Protein AF-A0A815HLT1-F1 (afdb_monomer)

Radius of gyration: 13.92 Å; Cα contacts (8 Å, |Δi|>4): 317; chains: 1; bounding box: 33×34×38 Å

Sequence (145 aa):
MSRLYFGDNQVADKGVQYLASTVANSSLFVLGISKNGITDEGVHYLSEMLKTNHRLTVLGLEENEISNSGVEKLTNALKYNCTLQRLLLAENKTINNTSVSYITDMIHYNRSLKRLDLRSCNLSNSAKAKLREVVQIRKYFELFV

Nearest PDB structures (foldseek):
  8ej4-assembly1_C  TM=9.274E-01  e=1.334E-08  Homo sapiens
  1dfj-assembly1_I  TM=9.012E-01  e=1.940E-08  Sus scrofa
  8swf-assembly1_F  TM=9.343E-01  e=4.950E-08  Homo sapiens
  7wge-assembly1_A  TM=8.607E-01  e=3.403E-08  Homo sapiens
  8sxn-assembly1_D  TM=8.577E-01  e=1.263E-07  Homo sapiens

Structure (mmCIF, N/CA/C/O backbone):
data_AF-A0A815HLT1-F1
#
_entry.id   AF-A0A815HLT1-F1
#
loop_
_atom_site.group_PDB
_atom_site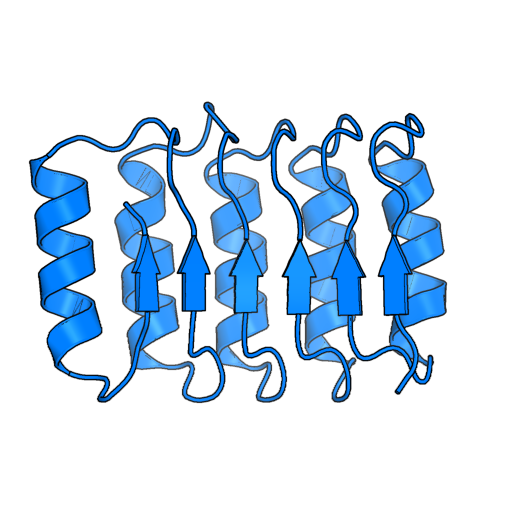.id
_atom_site.type_symbol
_atom_site.label_atom_id
_atom_site.label_alt_id
_atom_site.label_comp_id
_atom_site.label_asym_id
_atom_site.label_entity_id
_atom_site.label_seq_id
_atom_site.pdbx_PDB_ins_code
_atom_site.Cartn_x
_atom_site.Cartn_y
_atom_site.Cartn_z
_atom_site.occupancy
_atom_site.B_iso_or_equiv
_atom_site.auth_seq_id
_atom_site.auth_comp_id
_atom_site.auth_asym_id
_atom_site.auth_atom_id
_atom_site.pdbx_PDB_model_num
ATOM 1 N N . MET A 1 1 ? -22.730 7.210 -3.713 1.00 56.62 1 MET A N 1
ATOM 2 C CA . MET A 1 1 ? -21.397 6.654 -3.391 1.00 56.62 1 MET A CA 1
ATOM 3 C C . MET A 1 1 ? -20.657 6.469 -4.706 1.00 56.62 1 MET A C 1
ATOM 5 O O . MET A 1 1 ? -21.026 5.580 -5.460 1.00 56.62 1 MET A O 1
ATOM 9 N N . SER A 1 2 ? -19.703 7.343 -5.025 1.00 81.94 2 SER A N 1
ATOM 10 C CA . SER A 1 2 ? -18.986 7.298 -6.307 1.00 81.94 2 SER A CA 1
ATOM 11 C C . SER A 1 2 ? -17.776 6.366 -6.210 1.00 81.94 2 SER A C 1
ATOM 13 O O . SER A 1 2 ? -17.062 6.386 -5.201 1.00 81.94 2 SER A O 1
ATOM 15 N N . ARG A 1 3 ? -17.560 5.543 -7.241 1.00 86.56 3 ARG A N 1
ATOM 16 C CA . ARG A 1 3 ? -16.447 4.589 -7.360 1.00 86.56 3 ARG A CA 1
ATOM 17 C C . ARG A 1 3 ? -15.804 4.747 -8.734 1.00 86.56 3 ARG A C 1
ATOM 19 O O . ARG A 1 3 ? -16.528 4.942 -9.704 1.00 86.56 3 ARG A O 1
ATOM 26 N N . LEU A 1 4 ? -14.482 4.656 -8.801 1.00 84.38 4 LEU A N 1
ATOM 27 C CA . LEU A 1 4 ? -13.711 4.795 -10.032 1.00 84.38 4 LEU A CA 1
ATOM 28 C C . LEU A 1 4 ? -12.713 3.644 -10.118 1.00 84.38 4 LEU A C 1
ATOM 30 O O . LEU A 1 4 ? -11.962 3.409 -9.168 1.00 84.38 4 LEU A O 1
ATOM 34 N N . TYR A 1 5 ? -12.731 2.937 -11.245 1.00 81.69 5 TYR A N 1
ATOM 35 C CA . TYR A 1 5 ? -11.860 1.801 -11.521 1.00 81.69 5 TYR A CA 1
ATOM 36 C C . TYR A 1 5 ? -11.170 2.011 -12.868 1.00 81.69 5 TYR A C 1
ATOM 38 O O . TYR A 1 5 ? -11.849 2.147 -13.880 1.00 81.69 5 TYR A O 1
ATOM 46 N N . PHE A 1 6 ? -9.839 2.023 -12.867 1.00 74.88 6 PHE A N 1
ATOM 47 C CA . PHE A 1 6 ? -9.001 2.129 -14.066 1.00 74.88 6 PHE A CA 1
ATOM 48 C C . PHE A 1 6 ? -8.015 0.960 -14.165 1.00 74.88 6 PHE A C 1
ATOM 50 O O . PHE A 1 6 ? -6.881 1.152 -14.585 1.00 74.88 6 PHE A O 1
ATOM 57 N N . GLY A 1 7 ? -8.400 -0.261 -13.788 1.00 66.44 7 GLY A N 1
ATOM 58 C CA . GLY A 1 7 ? -7.499 -1.412 -13.919 1.00 66.44 7 GLY A CA 1
ATOM 59 C C . GLY A 1 7 ? -7.058 -1.655 -15.370 1.00 66.44 7 GLY A C 1
ATOM 60 O O . GLY A 1 7 ? -7.903 -1.575 -16.256 1.00 66.44 7 GLY A O 1
ATOM 61 N N . ASP A 1 8 ? -5.771 -1.941 -15.601 1.00 70.62 8 ASP A N 1
ATOM 62 C CA . ASP A 1 8 ? -5.212 -2.297 -16.923 1.00 70.62 8 ASP A CA 1
ATOM 63 C C . ASP A 1 8 ? -5.296 -1.186 -17.996 1.00 70.62 8 ASP A C 1
ATOM 65 O O . ASP A 1 8 ? -5.626 -1.442 -19.151 1.00 70.62 8 ASP A O 1
ATOM 69 N N . ASN A 1 9 ? -5.020 0.074 -17.623 1.00 73.00 9 ASN A N 1
ATOM 70 C CA . ASN A 1 9 ? -5.104 1.230 -18.536 1.00 73.00 9 ASN A CA 1
ATOM 71 C C . ASN A 1 9 ? -3.775 1.971 -18.748 1.00 73.00 9 ASN A C 1
ATOM 73 O O . ASN A 1 9 ? -3.784 3.088 -19.260 1.00 73.00 9 ASN A O 1
ATOM 77 N N . GLN A 1 10 ? -2.640 1.386 -18.346 1.00 75.25 10 GLN A N 1
ATOM 78 C CA . GLN A 1 10 ? -1.316 2.030 -18.424 1.00 75.25 10 GLN A CA 1
ATOM 79 C C . GLN A 1 10 ? -1.314 3.451 -17.840 1.00 75.25 10 GLN A C 1
ATOM 81 O O . GLN A 1 10 ? -0.688 4.360 -18.382 1.00 75.25 10 GLN A O 1
ATOM 86 N N . VAL A 1 11 ? -2.042 3.657 -16.735 1.00 80.94 11 VAL A N 1
ATOM 87 C CA . VAL A 1 11 ? -2.124 4.971 -16.085 1.00 80.94 11 VAL A CA 1
ATOM 88 C C . VAL A 1 11 ? -0.716 5.498 -15.780 1.00 80.94 11 VAL A C 1
ATOM 90 O O . VAL A 1 11 ? -0.451 6.677 -16.028 1.00 80.94 11 VAL A O 1
ATOM 93 N N . ALA A 1 12 ? 0.184 4.622 -15.308 1.00 89.69 12 ALA A N 1
ATOM 94 C CA . ALA A 1 12 ? 1.548 4.944 -14.892 1.00 89.69 12 ALA A CA 1
ATOM 95 C C . ALA A 1 12 ? 1.603 6.105 -13.876 1.00 89.69 12 ALA A C 1
ATOM 97 O O . ALA A 1 12 ? 0.588 6.678 -13.469 1.00 89.69 12 ALA A O 1
ATOM 98 N N . ASP A 1 13 ? 2.799 6.487 -13.438 1.00 94.31 13 ASP A N 1
ATOM 99 C CA . ASP A 1 13 ? 2.951 7.499 -12.383 1.00 94.31 13 ASP A CA 1
ATOM 100 C C . ASP A 1 13 ? 2.385 8.868 -12.780 1.00 94.31 13 ASP A C 1
ATOM 102 O O . ASP A 1 13 ? 1.740 9.550 -11.979 1.00 94.31 13 ASP A O 1
ATOM 106 N N . LYS A 1 14 ? 2.534 9.237 -14.056 1.00 92.31 14 LYS A N 1
ATOM 107 C CA . LYS A 1 14 ? 2.017 10.500 -14.590 1.00 92.31 14 LYS A CA 1
ATOM 108 C C . LYS A 1 14 ? 0.488 10.543 -14.608 1.00 92.31 14 LYS A C 1
ATOM 110 O O . LYS A 1 14 ? -0.100 11.563 -14.256 1.00 92.31 14 LYS A O 1
ATOM 115 N N . GLY A 1 15 ? -0.183 9.452 -14.980 1.00 92.12 15 GLY A N 1
ATOM 116 C CA . GLY A 1 15 ? -1.641 9.382 -14.891 1.00 92.12 15 GLY A CA 1
ATOM 117 C C . GLY A 1 15 ? -2.115 9.434 -13.439 1.00 92.12 15 GLY A C 1
ATOM 118 O O . GLY A 1 15 ? -3.090 10.121 -13.133 1.00 92.12 15 GLY A O 1
ATOM 119 N N . VAL A 1 16 ? -1.380 8.795 -12.523 1.00 94.94 16 VAL A N 1
ATOM 120 C CA . VAL A 1 16 ? -1.664 8.861 -11.085 1.00 94.94 16 VAL A CA 1
ATOM 121 C C . VAL A 1 16 ? -1.534 10.283 -10.550 1.00 94.94 16 VAL A C 1
ATOM 123 O O . VAL A 1 16 ? -2.368 10.686 -9.745 1.00 94.94 16 VAL A O 1
ATOM 126 N N . GLN A 1 17 ? -0.575 11.078 -11.027 1.00 95.31 17 GLN A N 1
ATOM 127 C CA . GLN A 1 17 ? -0.458 12.492 -10.662 1.00 95.31 17 GLN A CA 1
ATOM 128 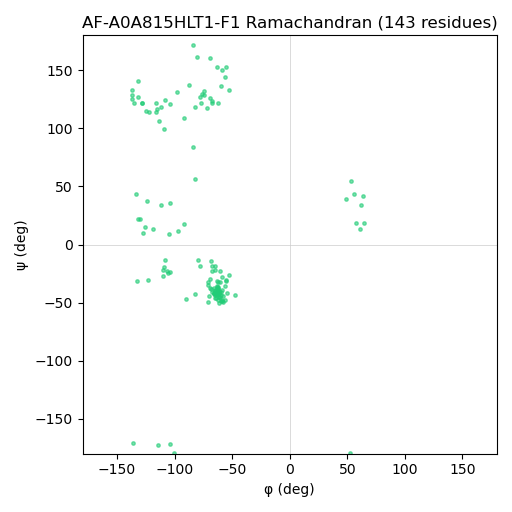C C . GLN A 1 17 ? -1.745 13.277 -10.973 1.00 95.31 17 GLN A C 1
ATOM 130 O O . GLN A 1 17 ? -2.265 13.992 -10.111 1.00 95.31 17 GLN A O 1
ATOM 135 N N . TYR A 1 18 ? -2.298 13.118 -12.183 1.00 92.88 18 TYR A N 1
ATOM 136 C CA . TYR A 1 18 ? -3.551 13.774 -12.580 1.00 92.88 18 TYR A CA 1
ATOM 137 C C . TYR A 1 18 ? -4.768 13.223 -11.825 1.00 92.88 18 TYR A C 1
ATOM 139 O O . TYR A 1 18 ? -5.670 13.975 -11.444 1.00 92.88 18 TYR A O 1
ATOM 147 N N . LEU A 1 19 ? -4.804 11.912 -11.578 1.00 92.50 19 LEU A N 1
ATOM 148 C CA . LEU A 1 19 ? -5.864 11.301 -10.781 1.00 92.50 19 LEU A CA 1
ATOM 149 C C . LEU A 1 19 ? -5.818 11.795 -9.336 1.00 92.50 19 LEU A C 1
ATOM 151 O O . LEU A 1 19 ? -6.859 12.140 -8.789 1.00 92.50 19 LEU A O 1
ATOM 155 N N . ALA A 1 20 ? -4.639 11.881 -8.723 1.00 94.06 20 ALA A N 1
ATOM 156 C CA . ALA A 1 20 ? -4.461 12.341 -7.353 1.00 94.06 20 ALA A CA 1
ATOM 157 C C . ALA A 1 20 ? -4.958 13.784 -7.180 1.00 94.06 20 ALA A C 1
ATOM 159 O O . ALA A 1 20 ? -5.721 14.056 -6.251 1.00 94.06 20 ALA A O 1
ATOM 160 N N . SER A 1 21 ? -4.615 14.690 -8.101 1.00 91.75 21 SER A N 1
ATOM 161 C CA . SER A 1 21 ? -5.090 16.081 -8.049 1.00 91.75 21 SER A CA 1
ATOM 162 C C . SER A 1 21 ? -6.609 16.188 -8.218 1.00 91.75 21 SER A C 1
ATOM 164 O O . SER A 1 21 ? -7.264 16.951 -7.506 1.00 91.75 21 SER A O 1
ATOM 166 N N . THR A 1 22 ? -7.189 15.368 -9.097 1.00 90.88 22 THR A N 1
ATOM 167 C CA . THR A 1 22 ? -8.640 15.322 -9.324 1.00 90.88 22 THR A CA 1
ATOM 168 C C . THR A 1 22 ? -9.377 14.720 -8.126 1.00 90.88 22 THR A C 1
ATOM 170 O O . THR A 1 22 ? -10.398 15.242 -7.677 1.00 90.88 22 THR A O 1
ATOM 173 N N . VAL A 1 23 ? -8.858 13.620 -7.574 1.00 91.56 23 VAL A N 1
ATOM 174 C CA . VAL A 1 23 ? -9.486 12.875 -6.478 1.00 91.56 23 VAL A CA 1
ATOM 175 C C . VAL A 1 23 ? -9.415 13.645 -5.165 1.00 91.56 23 VAL A C 1
ATOM 177 O O . VAL A 1 23 ? -10.377 13.558 -4.398 1.00 91.56 23 VAL A O 1
ATOM 180 N N . ALA A 1 24 ? -8.363 14.441 -4.937 1.00 91.12 24 ALA A N 1
ATOM 181 C CA . ALA A 1 24 ? -8.170 15.231 -3.719 1.00 91.12 24 ALA A CA 1
ATOM 182 C C . ALA A 1 24 ? -9.425 16.023 -3.314 1.00 91.12 24 ALA A C 1
ATOM 184 O O . ALA A 1 24 ? -9.829 15.960 -2.155 1.00 91.12 24 ALA A O 1
ATOM 185 N N . ASN A 1 25 ? -10.099 16.654 -4.283 1.00 88.44 25 ASN A N 1
ATOM 186 C CA . ASN A 1 25 ? -11.300 17.474 -4.068 1.00 88.44 25 ASN A CA 1
ATOM 187 C C . ASN A 1 25 ? -12.608 16.791 -4.511 1.00 88.44 25 ASN A C 1
ATOM 189 O O . ASN A 1 25 ? -13.665 17.419 -4.575 1.00 88.44 25 ASN A O 1
ATOM 193 N N . SER A 1 26 ? -12.552 15.508 -4.861 1.00 88.88 26 SER A N 1
ATOM 194 C CA . SER A 1 26 ? -13.696 14.784 -5.417 1.00 88.88 26 SER A CA 1
ATOM 195 C C . SER A 1 26 ? -14.646 14.241 -4.347 1.00 88.88 26 SER A C 1
ATOM 197 O O . SER A 1 26 ? -14.352 14.214 -3.152 1.00 88.88 26 SER A O 1
ATOM 199 N N . SER A 1 27 ? -15.790 13.718 -4.797 1.00 91.31 27 SER A N 1
ATOM 200 C CA . SER A 1 27 ? -16.717 12.944 -3.968 1.00 91.31 27 SER A CA 1
ATOM 201 C C . SER A 1 27 ? -16.485 11.435 -3.973 1.00 91.31 27 SER A C 1
ATOM 203 O O . SER A 1 27 ? -17.372 10.658 -3.602 1.00 91.31 27 SER A O 1
ATOM 205 N N . LEU A 1 28 ? -15.292 11.022 -4.400 1.00 93.38 28 LEU A N 1
ATOM 206 C CA . LEU A 1 28 ? -14.950 9.629 -4.602 1.00 93.38 28 LEU A CA 1
ATOM 207 C C . LEU A 1 28 ? -14.725 8.900 -3.273 1.00 93.38 28 LEU A C 1
ATOM 209 O O . LEU A 1 28 ? -13.994 9.366 -2.405 1.00 93.38 28 LEU A O 1
ATOM 213 N N . PHE A 1 29 ? -15.344 7.727 -3.138 1.00 95.94 29 PHE A N 1
ATOM 214 C CA . PHE A 1 29 ? -15.188 6.863 -1.964 1.00 95.94 29 PHE A CA 1
ATOM 215 C C . PHE A 1 29 ? -14.275 5.666 -2.233 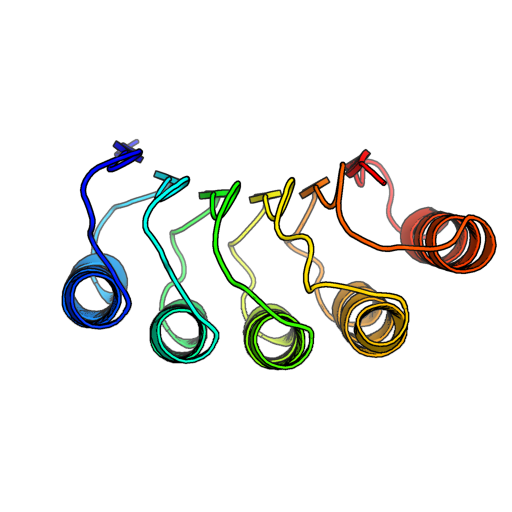1.00 95.94 29 PHE A C 1
ATOM 217 O O . PHE A 1 29 ? -13.719 5.103 -1.289 1.00 95.94 29 PHE A O 1
ATOM 224 N N . VAL A 1 30 ? -14.137 5.263 -3.497 1.00 97.25 30 VAL A N 1
ATOM 225 C CA . VAL A 1 30 ? -13.358 4.094 -3.916 1.00 97.25 30 VAL A CA 1
ATOM 226 C C . VAL A 1 30 ? -12.554 4.440 -5.160 1.00 97.25 30 VAL A C 1
ATOM 228 O O . VAL A 1 30 ? -13.142 4.844 -6.164 1.00 97.25 30 VAL A O 1
ATOM 231 N N . LEU A 1 31 ? -11.241 4.233 -5.088 1.00 96.25 31 LEU A N 1
ATOM 232 C CA . LEU A 1 31 ? -10.310 4.350 -6.203 1.00 96.25 31 LEU A CA 1
ATOM 233 C C . LEU A 1 31 ? -9.591 3.011 -6.376 1.00 96.25 31 LEU A C 1
ATOM 235 O O . LEU A 1 31 ? -8.851 2.594 -5.487 1.00 96.25 31 LEU A O 1
ATOM 239 N N . GLY A 1 32 ? -9.828 2.333 -7.496 1.00 96.50 32 GLY A N 1
ATOM 240 C CA . GLY A 1 32 ? -9.119 1.112 -7.873 1.00 96.50 32 GLY A CA 1
ATOM 241 C C . GLY A 1 32 ? -8.293 1.337 -9.131 1.00 96.50 32 GLY A C 1
ATOM 242 O O . GLY A 1 32 ? -8.847 1.616 -10.191 1.00 96.50 32 GLY A O 1
ATOM 243 N N . ILE A 1 33 ? -6.977 1.216 -9.017 1.00 95.31 33 ILE A N 1
ATOM 244 C CA . ILE A 1 33 ? -6.023 1.438 -10.110 1.00 95.31 33 ILE A CA 1
ATOM 245 C C . ILE A 1 33 ? -4.993 0.304 -10.154 1.00 95.31 33 ILE A C 1
ATOM 247 O O . ILE A 1 33 ? -3.796 0.522 -10.331 1.00 95.31 33 ILE A O 1
ATOM 251 N N . SER A 1 34 ? -5.474 -0.929 -10.002 1.00 94.81 34 SER A N 1
ATOM 252 C CA . SER A 1 34 ? -4.657 -2.136 -10.103 1.00 94.81 34 SER A CA 1
ATOM 253 C C . SER A 1 34 ? -4.058 -2.319 -11.502 1.00 94.81 34 SER A C 1
ATOM 255 O O . SER A 1 34 ? -4.635 -1.853 -12.483 1.00 94.81 34 SER A O 1
ATOM 257 N N . LYS A 1 35 ? -2.915 -3.003 -11.615 1.00 93.88 35 LYS A N 1
ATOM 258 C CA . LYS A 1 35 ? -2.299 -3.351 -12.908 1.00 93.88 35 LYS A CA 1
ATOM 259 C C . LYS A 1 35 ? -2.101 -2.145 -13.837 1.00 93.88 35 LYS A C 1
ATOM 261 O O . LYS A 1 35 ? -2.594 -2.116 -14.959 1.00 93.88 35 LYS A O 1
ATOM 266 N N . ASN A 1 36 ? -1.413 -1.112 -13.355 1.00 93.50 36 ASN A N 1
ATOM 267 C CA . ASN A 1 36 ? -1.211 0.139 -14.095 1.00 93.50 36 ASN A CA 1
ATOM 268 C C . ASN A 1 36 ? 0.249 0.589 -14.205 1.00 93.50 36 ASN A C 1
ATOM 270 O O . ASN A 1 36 ? 0.490 1.714 -14.645 1.00 93.50 36 ASN A O 1
ATOM 274 N N . GLY A 1 37 ? 1.208 -0.258 -13.816 1.00 94.44 37 GLY A N 1
ATOM 275 C CA . GLY A 1 37 ? 2.631 0.098 -13.825 1.00 94.44 37 GLY A CA 1
ATOM 276 C C . GLY A 1 37 ? 2.943 1.270 -12.891 1.00 94.44 37 GLY A C 1
ATOM 277 O O . GLY A 1 37 ? 3.750 2.129 -13.223 1.00 94.44 37 GLY A O 1
ATOM 278 N N . ILE A 1 38 ? 2.230 1.364 -11.764 1.00 97.06 38 ILE A N 1
ATOM 279 C CA . ILE A 1 38 ? 2.440 2.421 -10.770 1.00 97.06 38 ILE A CA 1
ATOM 280 C C . ILE A 1 38 ? 3.678 2.070 -9.946 1.00 97.06 38 ILE A C 1
ATOM 282 O O . ILE A 1 38 ? 3.746 0.983 -9.370 1.00 97.06 38 ILE A O 1
ATOM 286 N N . THR A 1 39 ? 4.621 2.999 -9.852 1.00 98.12 39 THR A N 1
ATOM 287 C CA . THR A 1 39 ? 5.839 2.863 -9.052 1.00 98.12 39 THR A CA 1
ATOM 288 C C . THR A 1 39 ? 5.733 3.680 -7.760 1.00 98.12 39 THR A C 1
ATOM 290 O O . THR A 1 39 ? 4.689 4.244 -7.408 1.00 98.12 39 THR A O 1
ATOM 293 N N . ASP A 1 40 ? 6.839 3.779 -7.023 1.00 98.56 40 ASP A N 1
ATOM 294 C CA . ASP A 1 40 ? 6.926 4.616 -5.829 1.00 98.56 40 ASP A CA 1
ATOM 295 C C . ASP A 1 40 ? 6.675 6.111 -6.109 1.00 98.56 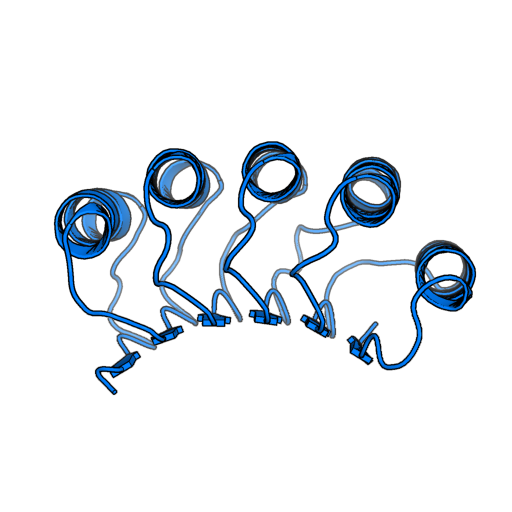40 ASP A C 1
ATOM 297 O O . ASP A 1 40 ? 6.290 6.835 -5.184 1.00 98.56 40 ASP A O 1
ATOM 301 N N . GLU A 1 41 ? 6.875 6.581 -7.349 1.00 98.12 41 GLU A N 1
ATOM 302 C CA . GLU A 1 41 ? 6.581 7.965 -7.743 1.00 98.12 41 GLU A CA 1
ATOM 303 C C . GLU A 1 41 ? 5.068 8.216 -7.801 1.00 98.12 41 GLU A C 1
ATOM 305 O O . GLU A 1 41 ? 4.567 9.147 -7.169 1.00 98.12 41 GLU A O 1
ATOM 310 N N . GLY A 1 42 ? 4.296 7.355 -8.464 1.00 98.00 42 GLY A N 1
ATOM 311 C CA . GLY A 1 42 ? 2.838 7.459 -8.474 1.00 98.00 42 GLY A CA 1
ATOM 312 C C . GLY A 1 42 ? 2.263 7.359 -7.062 1.00 98.00 42 GLY A C 1
ATOM 313 O O . GLY A 1 42 ? 1.391 8.136 -6.660 1.00 98.00 42 GLY A O 1
ATOM 314 N N . VAL A 1 43 ? 2.821 6.458 -6.252 1.00 98.50 43 VAL A N 1
ATOM 315 C CA . VAL A 1 43 ? 2.456 6.319 -4.840 1.00 98.50 43 VAL A CA 1
ATOM 316 C C . VAL A 1 43 ? 2.766 7.578 -4.024 1.00 98.50 43 VAL A C 1
ATOM 318 O O . VAL A 1 43 ? 2.012 7.895 -3.098 1.00 98.50 43 VAL A O 1
ATOM 321 N N . HIS A 1 44 ? 3.815 8.334 -4.357 1.00 98.56 44 HIS A N 1
ATOM 322 C CA . HIS A 1 44 ? 4.079 9.625 -3.722 1.00 98.56 44 HIS A CA 1
ATOM 323 C C . HIS A 1 44 ? 2.906 10.595 -3.924 1.00 98.56 44 HIS A C 1
ATOM 325 O O . HIS A 1 44 ? 2.391 11.124 -2.937 1.00 98.56 44 HIS A O 1
ATOM 331 N N . TYR A 1 45 ? 2.405 10.748 -5.154 1.00 98.38 45 TYR A N 1
ATOM 332 C CA . TYR A 1 45 ? 1.251 11.615 -5.428 1.00 98.38 45 TYR A CA 1
ATOM 333 C C . TYR A 1 45 ? -0.017 11.159 -4.691 1.00 98.38 45 TYR A C 1
ATOM 335 O O . TYR A 1 45 ? -0.747 11.985 -4.138 1.00 98.38 45 TYR A O 1
ATOM 343 N N . LEU A 1 46 ? -0.268 9.846 -4.617 1.00 98.25 46 LEU A N 1
ATOM 344 C CA . LEU A 1 46 ? -1.387 9.300 -3.836 1.00 98.25 46 LEU A CA 1
ATOM 345 C C . LEU A 1 46 ? -1.235 9.584 -2.341 1.00 98.25 46 LEU A C 1
ATOM 347 O O . LEU A 1 46 ? -2.218 9.891 -1.671 1.00 98.25 46 LEU A O 1
ATOM 351 N N . SER A 1 47 ? -0.012 9.499 -1.821 1.00 98.25 47 SER A N 1
ATOM 352 C CA . SER A 1 47 ? 0.281 9.756 -0.411 1.00 98.25 47 SER A CA 1
ATOM 353 C C . SER A 1 47 ? 0.037 11.221 -0.051 1.00 98.25 47 SER A C 1
ATOM 355 O O . SER A 1 47 ? -0.578 11.492 0.978 1.00 98.25 47 SER A O 1
ATOM 357 N N . GLU A 1 48 ? 0.438 12.166 -0.908 1.00 98.06 48 GLU A N 1
ATOM 358 C CA . GLU A 1 48 ? 0.120 13.588 -0.713 1.00 98.06 48 GLU A CA 1
ATOM 359 C C . GLU A 1 48 ? -1.389 13.851 -0.793 1.00 98.06 48 GLU A C 1
ATOM 361 O O . GLU A 1 48 ? -1.938 14.552 0.057 1.00 98.06 48 GLU A O 1
ATOM 366 N N . MET A 1 49 ? -2.092 13.224 -1.741 1.00 97.31 49 MET A N 1
ATOM 367 C CA . MET A 1 49 ? -3.552 13.324 -1.842 1.00 97.31 49 MET A CA 1
ATOM 368 C C . MET A 1 49 ? -4.258 12.784 -0.591 1.00 97.31 49 MET A C 1
ATOM 370 O O . MET A 1 49 ? -5.193 13.409 -0.094 1.00 97.31 49 MET A O 1
ATOM 374 N N . LEU A 1 50 ? -3.797 11.666 -0.023 1.00 97.94 50 LEU A N 1
ATOM 375 C CA . LEU A 1 50 ? -4.375 11.093 1.197 1.00 97.94 50 LEU A CA 1
ATOM 376 C C . LEU A 1 50 ? -4.198 11.989 2.431 1.00 97.94 50 LEU A C 1
ATOM 378 O O . LEU A 1 50 ? -4.964 11.847 3.382 1.00 97.94 50 LEU A O 1
ATOM 382 N N . LYS A 1 51 ? -3.234 12.915 2.460 1.00 95.62 51 LYS A N 1
ATOM 383 C CA . LYS A 1 51 ? -3.096 13.849 3.593 1.00 95.62 51 LYS A CA 1
ATOM 384 C C . LYS A 1 51 ? -4.242 14.861 3.656 1.00 95.62 51 LYS A C 1
ATOM 386 O O . LYS A 1 51 ? -4.592 15.297 4.748 1.00 95.62 51 LYS A O 1
ATOM 391 N N . THR A 1 52 ? -4.823 15.220 2.511 1.00 94.06 52 THR A N 1
ATOM 392 C CA . THR A 1 52 ? -5.874 16.246 2.401 1.00 94.06 52 THR A CA 1
ATOM 393 C C . THR A 1 52 ? -7.247 15.668 2.063 1.00 94.06 52 THR A C 1
ATOM 395 O O . THR A 1 52 ? -8.271 16.288 2.347 1.00 94.06 52 THR A O 1
ATOM 398 N N . ASN A 1 53 ? -7.307 14.466 1.485 1.00 95.38 53 ASN 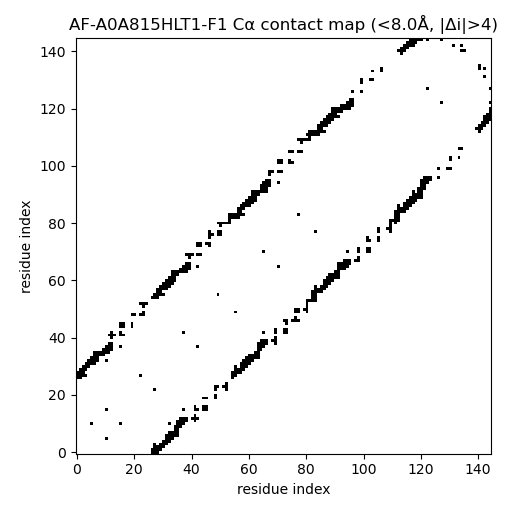A N 1
ATOM 399 C CA . ASN A 1 53 ? -8.565 13.816 1.157 1.00 95.38 53 ASN A CA 1
ATOM 400 C C . ASN A 1 53 ? -9.169 13.094 2.370 1.00 95.38 53 ASN A C 1
ATOM 402 O O . ASN A 1 53 ? -8.621 12.117 2.882 1.00 95.38 53 ASN A O 1
ATOM 406 N N . HIS A 1 54 ? -10.363 13.529 2.768 1.00 94.19 54 HIS A N 1
ATOM 407 C CA . HIS A 1 54 ? -11.123 12.961 3.886 1.00 94.19 54 HIS A CA 1
ATOM 408 C C . HIS A 1 54 ? -12.403 12.247 3.424 1.00 94.19 54 HIS A C 1
ATOM 410 O O . HIS A 1 54 ? -13.443 12.316 4.080 1.00 94.19 54 HIS A O 1
ATOM 416 N N . ARG A 1 55 ? -12.374 11.608 2.249 1.00 96.06 55 ARG A N 1
ATOM 417 C CA . ARG A 1 55 ? -13.553 10.933 1.674 1.00 96.06 55 ARG A CA 1
ATOM 418 C C . ARG A 1 55 ? -13.270 9.535 1.162 1.00 96.06 55 ARG A C 1
ATOM 420 O O . ARG A 1 55 ? -14.160 8.684 1.206 1.00 96.06 55 ARG A O 1
ATOM 427 N N . LEU A 1 56 ? -12.057 9.294 0.677 1.00 97.69 56 LEU A N 1
ATOM 428 C CA . LEU A 1 56 ? -11.670 8.010 0.135 1.00 97.69 56 LEU A CA 1
ATOM 429 C C . LEU A 1 56 ? -11.638 6.964 1.253 1.00 97.69 56 LEU A C 1
ATOM 431 O O . LEU A 1 56 ? -10.940 7.106 2.251 1.00 97.69 56 LEU A O 1
ATOM 435 N N . THR A 1 57 ? -12.398 5.890 1.063 1.00 98.25 57 THR A N 1
ATOM 436 C CA . THR A 1 57 ? -12.508 4.771 2.014 1.00 98.25 57 THR A CA 1
ATOM 437 C C . THR A 1 57 ? -11.787 3.521 1.525 1.00 98.25 57 THR A C 1
ATOM 439 O O . THR A 1 57 ? -11.405 2.679 2.336 1.00 98.25 57 THR A O 1
ATOM 442 N N . VAL A 1 58 ? -11.564 3.396 0.214 1.00 98.50 58 VAL A N 1
ATOM 443 C CA . VAL A 1 58 ? -10.905 2.241 -0.401 1.00 98.50 58 VAL A CA 1
ATOM 444 C C . VAL A 1 58 ? -9.911 2.709 -1.455 1.00 98.50 58 VAL A C 1
ATOM 446 O O . VAL A 1 58 ? -10.288 3.457 -2.360 1.00 98.50 58 VAL A O 1
ATOM 449 N N . LEU A 1 59 ? -8.677 2.220 -1.350 1.00 98.44 59 LEU A N 1
ATOM 450 C CA . LEU A 1 59 ? -7.616 2.406 -2.333 1.00 98.44 59 LEU A CA 1
ATOM 451 C C . LEU A 1 59 ? -7.078 1.034 -2.758 1.00 98.44 59 LEU A C 1
ATOM 453 O O . LEU A 1 59 ? -6.535 0.298 -1.930 1.00 98.44 59 LEU A O 1
ATOM 457 N N . GLY A 1 60 ? -7.273 0.701 -4.033 1.00 98.38 60 GLY A N 1
ATOM 458 C CA . GLY A 1 60 ? -6.766 -0.514 -4.668 1.00 98.38 60 GLY A CA 1
ATOM 459 C C . GLY A 1 60 ? -5.568 -0.219 -5.563 1.00 98.38 60 GLY A C 1
ATOM 460 O O . GLY A 1 60 ? -5.674 0.593 -6.484 1.00 98.38 60 GLY A O 1
ATOM 461 N N . LEU A 1 61 ? -4.444 -0.860 -5.259 1.00 98.12 61 LEU A N 1
ATOM 462 C CA . LEU A 1 61 ? -3.141 -0.719 -5.909 1.00 98.12 61 LEU A CA 1
ATOM 463 C C . LEU A 1 61 ? -2.532 -2.087 -6.247 1.00 98.12 61 LEU A C 1
ATOM 465 O O . LEU A 1 61 ? -1.316 -2.207 -6.394 1.00 98.12 61 LEU A O 1
ATOM 469 N N . GLU A 1 62 ? -3.358 -3.125 -6.349 1.00 98.25 62 GLU A N 1
ATOM 470 C CA . GLU A 1 62 ? -2.911 -4.485 -6.634 1.00 98.25 62 GLU A CA 1
ATOM 471 C C . GLU A 1 62 ? -2.160 -4.579 -7.974 1.00 98.25 62 GLU A C 1
ATOM 473 O O . GLU A 1 62 ? -2.444 -3.822 -8.900 1.00 98.25 62 GLU A O 1
ATOM 478 N N . GLU A 1 63 ? -1.220 -5.517 -8.093 1.00 97.25 63 GLU A N 1
ATOM 479 C CA . GLU A 1 63 ? -0.485 -5.791 -9.343 1.00 97.25 63 GLU A CA 1
ATOM 480 C C . GLU A 1 63 ? 0.236 -4.555 -9.929 1.00 97.25 63 GLU A C 1
ATOM 482 O O . GLU A 1 63 ? 0.179 -4.295 -11.127 1.00 97.25 63 GLU A O 1
ATOM 487 N N . ASN A 1 64 ? 0.910 -3.761 -9.096 1.00 97.88 64 ASN A N 1
ATOM 488 C CA . ASN A 1 64 ? 1.748 -2.640 -9.534 1.00 97.88 64 ASN A CA 1
ATOM 489 C C . ASN A 1 64 ? 3.235 -2.890 -9.196 1.00 97.88 64 ASN A C 1
ATOM 491 O O . ASN A 1 64 ? 3.624 -3.982 -8.774 1.00 97.88 64 ASN A O 1
ATOM 495 N N . GLU A 1 65 ? 4.085 -1.885 -9.404 1.00 97.25 65 GLU A N 1
ATOM 496 C CA . GLU A 1 65 ? 5.538 -1.951 -9.204 1.00 97.25 65 GLU A CA 1
ATOM 497 C C . GLU A 1 65 ? 5.964 -1.229 -7.915 1.00 97.25 65 GLU A C 1
ATOM 499 O O . GLU A 1 65 ? 7.017 -0.596 -7.835 1.00 97.25 65 GLU A O 1
ATOM 504 N N . ILE A 1 66 ? 5.128 -1.316 -6.877 1.00 98.56 66 ILE A N 1
ATOM 505 C CA . ILE A 1 66 ? 5.343 -0.613 -5.610 1.00 98.56 66 ILE A CA 1
ATOM 506 C C . ILE A 1 66 ? 6.422 -1.331 -4.795 1.00 98.56 66 ILE A C 1
ATOM 508 O O . ILE A 1 66 ? 6.353 -2.542 -4.564 1.00 98.56 66 ILE A O 1
ATOM 512 N N . SER A 1 67 ? 7.409 -0.574 -4.318 1.00 98.56 67 SER A N 1
ATOM 513 C CA . SER A 1 67 ? 8.477 -1.068 -3.452 1.00 98.56 67 SER A CA 1
ATOM 514 C C . SER A 1 67 ? 8.216 -0.729 -1.979 1.00 98.56 67 SER A C 1
ATOM 516 O O . SER A 1 67 ? 7.228 -0.090 -1.605 1.00 98.56 67 SER A O 1
ATOM 518 N N . ASN A 1 68 ? 9.146 -1.120 -1.105 1.00 98.69 68 ASN A N 1
ATOM 519 C CA . ASN A 1 68 ? 9.126 -0.703 0.297 1.00 98.69 68 ASN A CA 1
ATOM 520 C C . ASN A 1 68 ? 9.092 0.829 0.466 1.00 98.69 68 ASN A C 1
ATOM 522 O O . ASN A 1 68 ? 8.486 1.306 1.423 1.00 98.69 68 ASN A O 1
ATOM 526 N N . SER A 1 69 ? 9.699 1.598 -0.450 1.00 98.62 69 SER A N 1
ATOM 527 C CA . SER A 1 69 ? 9.702 3.066 -0.371 1.00 98.62 69 SER A CA 1
ATOM 528 C C . SER A 1 69 ? 8.327 3.666 -0.673 1.00 98.62 69 SER A C 1
ATOM 530 O O . SER A 1 69 ? 7.939 4.660 -0.059 1.00 98.62 69 SER A O 1
ATOM 532 N N . GLY A 1 70 ? 7.551 3.074 -1.584 1.00 98.69 70 GLY A N 1
ATOM 533 C CA . GLY A 1 70 ? 6.153 3.446 -1.794 1.00 98.69 70 GLY A CA 1
ATOM 534 C C . GLY A 1 70 ? 5.290 3.114 -0.575 1.00 98.69 70 GLY A C 1
ATOM 535 O O . GLY A 1 70 ? 4.494 3.944 -0.132 1.00 98.69 70 GLY A O 1
ATOM 536 N N . VAL A 1 71 ? 5.501 1.946 0.044 1.00 98.75 71 VAL A N 1
ATOM 537 C CA . VAL A 1 71 ? 4.802 1.569 1.287 1.00 98.75 71 VAL A CA 1
ATOM 538 C C . VAL A 1 71 ? 5.113 2.539 2.427 1.00 98.75 71 VAL A C 1
ATOM 540 O O . VAL A 1 71 ? 4.196 2.941 3.142 1.00 98.75 71 VAL A O 1
ATOM 543 N N . GLU A 1 72 ? 6.366 2.960 2.593 1.00 98.81 72 GLU A N 1
ATOM 544 C CA . GLU A 1 72 ? 6.751 3.972 3.584 1.00 98.81 72 GLU A CA 1
ATOM 545 C C . GLU A 1 72 ? 5.992 5.295 3.375 1.00 98.81 72 GLU A C 1
ATOM 547 O O . GLU A 1 72 ? 5.442 5.859 4.324 1.00 98.81 72 GLU A O 1
ATOM 552 N N . LYS A 1 73 ? 5.875 5.770 2.127 1.00 98.75 73 LYS A N 1
ATOM 553 C CA . LYS A 1 73 ? 5.115 6.991 1.805 1.00 98.75 73 LYS A CA 1
ATOM 554 C C . LYS A 1 73 ? 3.630 6.852 2.157 1.00 98.75 73 LYS A C 1
ATOM 556 O O . LYS A 1 73 ? 3.087 7.719 2.848 1.00 98.75 73 LYS A O 1
ATOM 561 N N . LEU A 1 74 ? 2.998 5.741 1.764 1.00 98.56 74 LEU A N 1
ATOM 562 C CA . LEU A 1 74 ? 1.587 5.476 2.074 1.00 98.56 74 LEU A CA 1
ATOM 563 C C . LEU A 1 74 ? 1.351 5.398 3.576 1.00 98.56 74 LEU A C 1
ATOM 565 O O . LEU A 1 74 ? 0.456 6.051 4.104 1.00 98.56 74 LEU A O 1
ATOM 569 N N . THR A 1 75 ? 2.154 4.601 4.275 1.00 98.25 75 THR A N 1
ATOM 570 C CA . THR A 1 75 ? 2.011 4.390 5.719 1.00 98.25 75 THR A CA 1
ATOM 571 C C . THR A 1 75 ? 2.210 5.690 6.496 1.00 98.25 75 THR A C 1
ATOM 573 O O . THR A 1 75 ? 1.434 5.958 7.413 1.00 98.25 75 THR A O 1
ATOM 576 N N . ASN A 1 76 ? 3.147 6.551 6.084 1.00 98.50 76 ASN A N 1
ATOM 577 C CA . ASN A 1 76 ? 3.323 7.880 6.669 1.00 98.50 76 ASN A CA 1
ATOM 578 C C . ASN A 1 76 ? 2.109 8.798 6.458 1.00 98.50 76 ASN A C 1
ATOM 580 O O . ASN A 1 76 ? 1.685 9.457 7.405 1.00 98.50 76 ASN A O 1
ATOM 584 N N . ALA A 1 77 ? 1.501 8.815 5.268 1.00 98.31 77 ALA A N 1
ATOM 585 C CA . ALA A 1 77 ? 0.261 9.564 5.043 1.00 98.31 77 ALA A CA 1
ATOM 586 C C . ALA A 1 77 ? -0.909 9.002 5.876 1.00 98.31 77 ALA A C 1
ATOM 588 O O . ALA A 1 77 ? -1.689 9.750 6.472 1.00 98.31 77 ALA A O 1
ATOM 589 N N . LEU A 1 78 ? -1.005 7.674 5.979 1.00 98.25 78 LEU A N 1
ATOM 590 C CA . LEU A 1 78 ? -2.076 6.994 6.706 1.00 98.25 78 LEU A CA 1
ATOM 591 C C . LEU A 1 78 ? -2.028 7.203 8.216 1.00 98.25 78 LEU A C 1
ATOM 593 O O . LEU A 1 78 ? -3.077 7.125 8.848 1.00 98.25 78 LEU A O 1
ATOM 597 N N . LYS A 1 79 ? -0.880 7.536 8.813 1.00 97.56 79 LYS A N 1
ATOM 598 C CA . LYS A 1 79 ? -0.832 7.941 10.231 1.00 97.56 79 LYS A CA 1
ATOM 599 C C . LYS A 1 79 ? -1.777 9.110 10.536 1.00 97.56 79 LYS A C 1
ATOM 601 O O . LYS A 1 79 ? -2.320 9.166 11.635 1.00 97.56 79 LYS A O 1
ATOM 606 N N . TYR A 1 80 ? -2.007 9.992 9.561 1.00 95.94 80 TYR A N 1
ATOM 607 C CA . TYR A 1 80 ? -2.854 11.180 9.700 1.00 95.94 80 TYR A CA 1
ATOM 608 C C . TYR A 1 80 ? -4.208 11.048 8.989 1.00 95.94 80 TYR A C 1
ATOM 610 O O . TYR A 1 80 ? -5.177 11.690 9.391 1.00 95.94 80 TYR A O 1
ATOM 618 N N . ASN A 1 81 ? -4.319 10.204 7.957 1.00 97.94 81 ASN A N 1
ATOM 619 C CA . ASN A 1 81 ? -5.596 9.993 7.277 1.00 97.94 81 ASN A CA 1
ATOM 620 C C . ASN A 1 81 ? -6.579 9.186 8.147 1.00 97.94 81 ASN A C 1
ATOM 622 O O . ASN A 1 81 ? -6.383 8.003 8.428 1.00 97.94 81 ASN A O 1
ATOM 626 N N . CYS A 1 82 ? -7.705 9.800 8.506 1.00 96.75 82 CYS A N 1
ATOM 627 C CA . CYS A 1 82 ? -8.738 9.202 9.353 1.00 96.75 82 CYS A CA 1
ATOM 628 C C . CYS A 1 82 ? -9.923 8.590 8.580 1.00 96.75 82 CYS A C 1
ATOM 630 O O . CYS A 1 82 ? -10.924 8.222 9.193 1.00 96.75 82 CYS A O 1
ATOM 632 N N . THR A 1 83 ? -9.821 8.438 7.255 1.00 97.75 83 THR A N 1
ATOM 633 C CA . THR A 1 83 ? -10.966 8.069 6.396 1.00 97.75 83 THR A CA 1
ATOM 634 C C . THR A 1 83 ? -10.769 6.805 5.571 1.00 97.75 83 THR A C 1
ATOM 636 O O . THR A 1 83 ? -11.738 6.075 5.360 1.00 97.75 83 THR A O 1
ATOM 639 N N . LEU A 1 84 ? -9.533 6.484 5.177 1.00 98.38 84 LEU A N 1
ATOM 640 C CA . LEU A 1 84 ? -9.242 5.269 4.431 1.00 98.38 84 LEU A CA 1
ATOM 641 C C . LEU A 1 84 ? -9.445 4.046 5.328 1.00 98.38 84 LEU A C 1
ATOM 643 O O . LEU A 1 84 ? -8.875 3.943 6.412 1.00 98.38 84 LEU A O 1
ATOM 647 N N . GLN A 1 85 ? -10.262 3.108 4.861 1.00 98.38 85 GLN A N 1
ATOM 648 C CA . GLN A 1 85 ? -10.631 1.895 5.587 1.00 98.38 85 GLN A CA 1
ATOM 649 C C . GLN A 1 85 ? -10.021 0.641 4.965 1.00 98.38 85 GLN A C 1
ATOM 651 O O . GLN A 1 85 ? -9.803 -0.339 5.672 1.00 98.38 85 GLN A O 1
ATOM 656 N N . ARG A 1 86 ? -9.742 0.636 3.659 1.00 98.69 86 ARG A N 1
ATOM 657 C CA . ARG A 1 86 ? -9.216 -0.538 2.955 1.00 98.69 86 ARG A CA 1
ATOM 658 C C . ARG A 1 86 ? -8.067 -0.125 2.042 1.00 98.69 86 ARG A C 1
ATOM 660 O O . ARG A 1 86 ? -8.270 0.695 1.148 1.00 98.69 86 ARG A O 1
ATOM 667 N N . LEU A 1 87 ? -6.899 -0.716 2.267 1.00 98.75 87 LEU A N 1
ATOM 668 C CA . LEU A 1 87 ? -5.725 -0.583 1.410 1.00 98.75 87 LEU A CA 1
ATOM 669 C C . LEU A 1 87 ? -5.382 -1.953 0.828 1.00 98.75 87 LEU A C 1
ATOM 671 O O . LEU A 1 87 ? -5.158 -2.905 1.580 1.00 98.75 87 LEU A O 1
ATOM 675 N N . LEU A 1 88 ? -5.365 -2.048 -0.498 1.00 98.75 88 LEU A N 1
ATOM 676 C CA . LEU A 1 88 ? -5.106 -3.293 -1.212 1.00 98.75 88 LEU A CA 1
ATOM 677 C C . LEU A 1 88 ? -3.811 -3.147 -2.017 1.00 98.75 88 LEU A C 1
ATOM 679 O O . LEU A 1 88 ? -3.734 -2.324 -2.921 1.00 98.75 88 LEU A O 1
ATOM 683 N N . LEU A 1 89 ? -2.789 -3.915 -1.644 1.00 98.62 89 LEU A N 1
ATOM 684 C CA . LEU A 1 89 ? -1.429 -3.887 -2.196 1.00 98.62 89 LEU A CA 1
ATOM 685 C C . LEU A 1 89 ? -0.983 -5.272 -2.688 1.00 98.62 89 LEU A C 1
ATOM 687 O O . LEU A 1 89 ? 0.207 -5.494 -2.909 1.00 98.62 89 LEU A O 1
ATOM 691 N N . ALA A 1 90 ? -1.914 -6.214 -2.850 1.00 98.50 90 ALA A N 1
ATOM 692 C CA . ALA A 1 90 ? -1.592 -7.570 -3.276 1.00 98.50 90 ALA A CA 1
ATOM 693 C C . ALA A 1 90 ? -0.812 -7.591 -4.605 1.00 98.50 90 ALA A C 1
ATOM 695 O O . ALA A 1 90 ? -0.942 -6.683 -5.423 1.00 98.50 90 ALA A O 1
ATOM 696 N N . GLU A 1 91 ? 0.004 -8.624 -4.814 1.00 98.06 91 GLU A N 1
ATOM 697 C CA . GLU A 1 91 ? 0.807 -8.825 -6.035 1.00 98.06 91 GLU A CA 1
ATOM 698 C C . GLU A 1 91 ? 1.849 -7.719 -6.339 1.00 98.06 91 GLU A C 1
ATOM 700 O O . GLU A 1 91 ? 2.445 -7.714 -7.413 1.00 98.06 91 GLU A O 1
ATOM 705 N N . ASN A 1 92 ? 2.157 -6.818 -5.395 1.00 98.19 92 ASN A N 1
ATOM 706 C CA . ASN A 1 92 ? 3.316 -5.918 -5.493 1.00 98.19 92 ASN A CA 1
ATOM 707 C C . ASN A 1 92 ? 4.578 -6.638 -4.983 1.00 98.19 92 ASN A C 1
ATOM 709 O O . ASN A 1 92 ? 4.965 -6.538 -3.817 1.00 98.19 92 ASN A O 1
ATOM 713 N N . LYS A 1 93 ? 5.218 -7.415 -5.863 1.00 96.38 93 LYS A N 1
ATOM 714 C CA . LYS A 1 93 ? 6.280 -8.383 -5.503 1.00 96.38 93 LYS A CA 1
ATOM 715 C C . LYS A 1 93 ? 7.558 -7.754 -4.935 1.00 96.38 93 LYS A C 1
ATOM 717 O O . LYS A 1 93 ? 8.333 -8.445 -4.275 1.00 96.38 93 LYS A O 1
ATOM 722 N N . THR A 1 94 ? 7.771 -6.458 -5.149 1.00 97.94 94 THR A N 1
ATOM 723 C CA . THR A 1 94 ? 8.927 -5.720 -4.615 1.00 97.94 94 THR A CA 1
ATOM 724 C C . THR A 1 94 ? 8.753 -5.358 -3.132 1.00 97.94 94 THR A C 1
ATOM 726 O O . THR A 1 94 ? 9.745 -5.120 -2.438 1.00 97.94 94 THR A O 1
ATOM 729 N N . ILE A 1 95 ? 7.522 -5.379 -2.603 1.00 98.56 95 ILE A N 1
ATOM 730 C CA . ILE A 1 95 ? 7.255 -5.229 -1.167 1.00 98.56 95 ILE A CA 1
ATOM 731 C C . ILE A 1 95 ? 7.795 -6.456 -0.433 1.00 98.56 95 ILE A C 1
ATOM 733 O O . ILE A 1 95 ? 7.374 -7.584 -0.692 1.00 98.56 95 ILE A O 1
ATOM 737 N N . ASN A 1 96 ? 8.707 -6.236 0.512 1.00 98.44 96 ASN A N 1
ATOM 738 C CA . ASN A 1 96 ? 9.351 -7.299 1.276 1.00 98.44 96 ASN A CA 1
ATOM 739 C C . ASN A 1 96 ? 9.437 -6.970 2.774 1.00 98.44 96 ASN A C 1
ATOM 741 O O . ASN A 1 96 ? 8.823 -6.016 3.255 1.00 98.44 96 ASN A O 1
ATOM 745 N N . ASN A 1 97 ? 10.179 -7.783 3.530 1.00 98.50 97 ASN A N 1
ATOM 746 C CA . ASN A 1 97 ? 10.281 -7.698 4.990 1.00 98.50 97 ASN A CA 1
ATOM 747 C C . ASN A 1 97 ? 10.662 -6.309 5.532 1.00 98.50 97 ASN A C 1
ATOM 749 O O . ASN A 1 97 ? 10.273 -5.985 6.654 1.00 98.50 97 ASN A O 1
ATOM 753 N N . THR A 1 98 ? 11.368 -5.476 4.760 1.00 97.88 98 THR A N 1
ATOM 754 C CA . THR A 1 98 ? 11.701 -4.099 5.160 1.00 97.88 98 THR A CA 1
ATOM 755 C C . THR A 1 98 ? 10.448 -3.252 5.394 1.00 97.88 98 THR A C 1
ATOM 757 O O . THR A 1 98 ? 10.437 -2.417 6.291 1.00 97.88 98 THR A O 1
ATOM 760 N N . SER A 1 99 ? 9.357 -3.503 4.663 1.00 97.75 99 SER A N 1
ATOM 761 C CA . SER A 1 99 ? 8.101 -2.757 4.827 1.00 97.75 99 SER A CA 1
ATOM 762 C C . SER A 1 99 ? 7.378 -3.000 6.160 1.00 97.75 99 SER A C 1
ATOM 764 O O . SER A 1 99 ? 6.536 -2.197 6.568 1.00 97.75 99 SER A O 1
ATOM 766 N N . VAL A 1 100 ? 7.701 -4.092 6.865 1.00 98.19 100 VAL A N 1
ATOM 767 C CA . VAL A 1 100 ? 6.984 -4.527 8.074 1.00 98.19 100 VAL A CA 1
ATOM 768 C C . VAL A 1 100 ? 7.086 -3.502 9.199 1.00 98.19 100 VAL A C 1
ATOM 770 O O . VAL A 1 100 ? 6.113 -3.321 9.930 1.00 98.19 100 VAL A O 1
ATOM 773 N N . SER A 1 101 ? 8.229 -2.824 9.352 1.00 98.06 101 SER A N 1
ATOM 774 C CA . SER A 1 101 ? 8.397 -1.775 10.367 1.00 98.06 101 SER A CA 1
ATOM 775 C C . SER A 1 101 ? 7.469 -0.590 10.099 1.00 98.06 101 SER A C 1
ATOM 777 O O . SER A 1 101 ? 6.756 -0.177 11.009 1.00 98.06 101 SER A O 1
ATOM 779 N N . TYR A 1 102 ? 7.394 -0.111 8.854 1.00 98.56 102 TYR A N 1
ATOM 780 C CA . TYR A 1 102 ? 6.517 0.998 8.462 1.00 98.56 102 TYR A CA 1
ATOM 781 C C . TYR A 1 102 ? 5.035 0.655 8.644 1.00 98.56 102 TYR A C 1
ATOM 783 O O . TYR A 1 102 ? 4.256 1.457 9.160 1.00 98.56 102 TYR A O 1
ATOM 791 N N . ILE A 1 103 ? 4.642 -0.564 8.259 1.00 98.19 103 ILE A N 1
ATOM 792 C CA . ILE A 1 103 ? 3.267 -1.049 8.420 1.00 98.19 103 ILE A CA 1
ATOM 793 C C . ILE A 1 103 ? 2.910 -1.173 9.904 1.00 98.19 103 ILE A C 1
ATOM 795 O O . ILE A 1 103 ? 1.840 -0.722 10.311 1.00 98.19 103 ILE A O 1
ATOM 799 N N . THR A 1 104 ? 3.803 -1.755 10.710 1.00 97.19 104 THR A N 1
ATOM 800 C CA . THR A 1 104 ? 3.613 -1.902 12.162 1.00 97.19 104 THR A CA 1
ATOM 801 C C . THR A 1 104 ? 3.414 -0.541 12.816 1.00 97.19 104 THR A C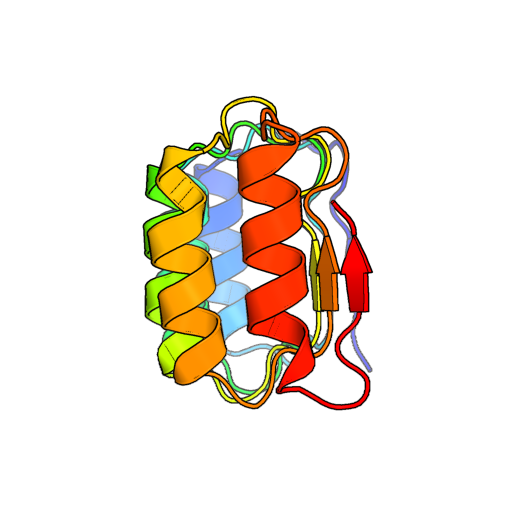 1
ATOM 803 O O . THR A 1 104 ? 2.438 -0.332 13.532 1.00 97.19 104 THR A O 1
ATOM 806 N N . ASP A 1 105 ? 4.299 0.403 12.503 1.00 97.50 105 ASP A N 1
ATOM 807 C CA . ASP A 1 105 ? 4.239 1.764 13.017 1.00 97.50 105 ASP A CA 1
ATOM 808 C C . ASP A 1 105 ? 2.916 2.448 12.634 1.00 97.50 105 ASP A C 1
ATOM 810 O O . ASP A 1 105 ? 2.187 2.940 13.493 1.00 97.50 105 ASP A O 1
ATOM 814 N N . MET A 1 106 ? 2.504 2.372 11.363 1.00 97.38 106 MET A N 1
ATOM 815 C CA . MET A 1 106 ? 1.208 2.906 10.930 1.00 97.38 106 MET A CA 1
ATOM 816 C C . MET A 1 106 ? 0.023 2.269 11.662 1.00 97.38 106 MET A C 1
ATOM 818 O O . MET A 1 106 ? -0.899 2.993 12.032 1.00 97.38 106 MET A O 1
ATOM 822 N N . ILE A 1 107 ? 0.035 0.960 11.934 1.00 95.94 107 ILE A N 1
ATOM 823 C CA . ILE A 1 107 ? -1.049 0.282 12.665 1.00 95.94 107 ILE A CA 1
ATOM 824 C C . ILE A 1 107 ? -1.196 0.811 14.104 1.00 95.94 107 ILE A C 1
ATOM 826 O O . ILE A 1 107 ? -2.317 0.840 14.627 1.00 95.94 107 ILE A O 1
ATOM 830 N N . HIS A 1 108 ? -0.107 1.254 14.739 1.00 94.88 108 HIS A N 1
ATOM 831 C CA . HIS A 1 108 ? -0.156 1.836 16.083 1.00 94.88 108 HIS A CA 1
ATOM 832 C C . HIS A 1 108 ? -0.854 3.204 16.113 1.00 94.88 108 HIS A C 1
ATOM 834 O O . HIS A 1 108 ? -1.616 3.473 17.048 1.00 94.88 108 HIS A O 1
ATOM 840 N N . TYR A 1 109 ? -0.652 4.035 15.086 1.00 95.81 109 TYR A N 1
ATOM 841 C CA . TYR A 1 109 ? -1.229 5.383 15.004 1.00 95.81 109 TYR A CA 1
ATOM 842 C C . TYR A 1 109 ? -2.604 5.415 14.328 1.00 95.81 109 TYR A C 1
ATOM 844 O O . TYR A 1 109 ? -3.547 6.024 14.837 1.00 95.81 109 TYR A O 1
ATOM 852 N N . ASN A 1 110 ? -2.749 4.748 13.184 1.00 96.81 110 ASN A N 1
ATOM 853 C CA . ASN A 1 110 ? -3.954 4.815 12.375 1.00 96.81 110 ASN A CA 1
ATOM 854 C C . ASN A 1 110 ? -5.103 4.002 13.002 1.00 96.81 110 ASN A C 1
ATOM 856 O O . ASN A 1 110 ? -4.978 2.808 13.287 1.00 96.81 110 ASN A O 1
ATOM 860 N N . ARG A 1 111 ? -6.274 4.635 13.158 1.00 93.81 111 ARG A N 1
ATOM 861 C CA . ARG A 1 111 ? -7.488 3.992 13.704 1.00 93.81 111 ARG A CA 1
ATOM 862 C C . ARG A 1 111 ? -8.587 3.725 12.670 1.00 93.81 111 ARG A C 1
ATOM 864 O O . ARG A 1 111 ? -9.492 2.921 12.944 1.00 93.81 111 ARG A O 1
ATOM 871 N N . SER A 1 112 ? -8.484 4.322 11.485 1.00 96.81 112 SER A N 1
ATOM 872 C CA . SER A 1 112 ? -9.474 4.232 10.406 1.00 96.81 112 SER A CA 1
ATOM 873 C C . SER A 1 112 ? -9.341 2.964 9.566 1.00 96.81 112 SER A C 1
ATOM 875 O O . SER A 1 112 ? -10.352 2.308 9.321 1.00 96.81 112 SER A O 1
ATOM 877 N N . LEU A 1 113 ? -8.118 2.565 9.207 1.00 97.88 113 LEU A N 1
ATOM 878 C CA . LEU A 1 113 ? -7.839 1.424 8.341 1.00 97.88 113 LEU A CA 1
ATOM 879 C C . LEU A 1 113 ? -8.343 0.138 8.993 1.00 97.88 113 LEU A C 1
ATOM 881 O O . LEU A 1 113 ? -7.945 -0.186 10.104 1.00 97.88 113 LEU A O 1
ATOM 885 N N . LYS A 1 114 ? -9.229 -0.593 8.331 1.00 97.81 114 LYS A N 1
ATOM 886 C CA . LYS A 1 114 ? -9.791 -1.863 8.808 1.00 97.81 114 LYS A CA 1
ATOM 887 C C . LYS A 1 114 ? -9.286 -3.056 8.021 1.00 97.81 114 LYS A C 1
ATOM 889 O O . LYS A 1 114 ? -9.379 -4.165 8.521 1.00 97.81 114 LYS A O 1
ATOM 894 N N . ARG A 1 115 ? -8.760 -2.844 6.814 1.00 98.50 115 ARG A N 1
ATOM 895 C CA . ARG A 1 115 ? -8.247 -3.916 5.969 1.00 98.50 115 ARG A CA 1
ATOM 896 C C . ARG A 1 115 ? -6.937 -3.535 5.310 1.00 98.50 115 ARG A C 1
ATOM 898 O O . ARG A 1 115 ? -6.851 -2.475 4.687 1.00 98.50 115 ARG A O 1
ATOM 905 N N . LEU A 1 116 ? -5.978 -4.449 5.388 1.00 98.62 116 LEU A N 1
ATOM 906 C CA . LEU A 1 116 ? -4.721 -4.395 4.657 1.00 98.62 116 LEU A CA 1
ATOM 907 C C . LEU A 1 116 ? -4.513 -5.716 3.917 1.00 98.62 116 LEU A C 1
ATOM 909 O O . LEU A 1 116 ? -4.491 -6.782 4.534 1.00 98.62 116 LEU A O 1
ATOM 913 N N . ASP A 1 117 ? -4.380 -5.638 2.597 1.00 98.75 117 ASP A N 1
ATOM 914 C CA . ASP A 1 117 ? -4.112 -6.795 1.744 1.00 98.75 117 ASP A CA 1
ATOM 915 C C . ASP A 1 117 ? -2.709 -6.704 1.148 1.00 98.75 117 ASP A C 1
ATOM 917 O O . ASP A 1 117 ? -2.398 -5.759 0.431 1.00 98.75 117 ASP A O 1
ATOM 921 N N . LEU A 1 118 ? -1.871 -7.679 1.480 1.00 98.56 118 LEU A N 1
ATOM 922 C CA . LEU A 1 118 ? -0.473 -7.831 1.076 1.00 98.56 118 LEU A CA 1
ATOM 923 C C . LEU A 1 118 ? -0.225 -9.252 0.538 1.00 98.56 1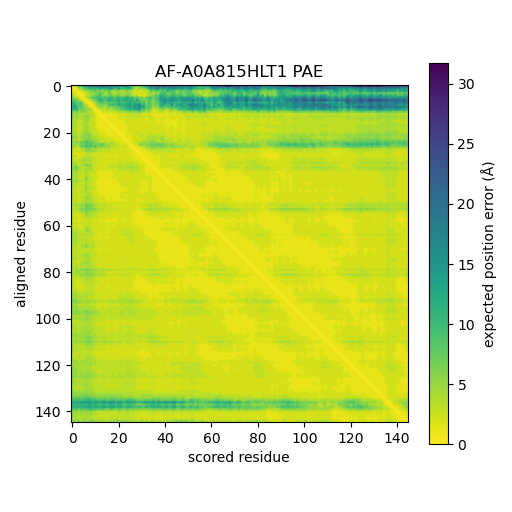18 LEU A C 1
ATOM 925 O O . LEU A 1 118 ? 0.908 -9.743 0.548 1.00 98.56 118 LEU A O 1
ATOM 929 N N . ARG A 1 119 ? -1.281 -9.955 0.097 1.00 98.50 119 ARG A N 1
ATOM 930 C CA . ARG A 1 119 ? -1.139 -11.284 -0.514 1.00 98.50 119 ARG A CA 1
ATOM 931 C C . ARG A 1 119 ? -0.189 -11.216 -1.701 1.00 98.50 119 ARG A C 1
ATOM 933 O O . ARG A 1 119 ? -0.142 -10.220 -2.417 1.00 98.50 119 ARG A O 1
ATOM 940 N N . SER A 1 120 ? 0.593 -12.272 -1.882 1.00 97.69 120 SER A N 1
ATOM 941 C CA . SER A 1 120 ? 1.577 -12.364 -2.967 1.00 97.69 120 SER A CA 1
ATOM 942 C C . SER A 1 120 ? 2.636 -11.243 -2.993 1.00 97.69 120 SER A C 1
ATOM 944 O O . SER A 1 120 ? 3.311 -11.059 -4.002 1.00 97.69 120 SER A O 1
ATOM 946 N N . CYS A 1 121 ? 2.831 -10.515 -1.887 1.00 98.25 121 CYS A N 1
ATOM 947 C CA . CYS A 1 121 ? 4.047 -9.731 -1.653 1.00 98.25 121 CYS A CA 1
ATOM 948 C C . CYS A 1 121 ? 5.178 -10.648 -1.152 1.00 98.25 121 CYS A C 1
ATOM 950 O O . CYS A 1 121 ? 4.931 -11.738 -0.624 1.00 98.25 121 CYS A O 1
ATOM 952 N N . ASN A 1 122 ? 6.429 -10.202 -1.257 1.00 98.25 122 ASN A N 1
ATOM 953 C CA . ASN A 1 122 ? 7.618 -10.978 -0.898 1.00 98.25 122 ASN A CA 1
ATOM 954 C C . ASN A 1 122 ? 7.929 -10.932 0.616 1.00 98.25 122 ASN A C 1
ATOM 956 O O . ASN A 1 122 ? 9.006 -10.520 1.051 1.00 98.25 122 ASN A O 1
ATOM 960 N N . LEU A 1 123 ? 6.950 -11.327 1.436 1.00 98.12 123 LEU A N 1
ATOM 961 C CA . LEU A 1 123 ? 7.059 -11.384 2.896 1.00 98.12 123 LEU A CA 1
ATOM 962 C C . LEU A 1 123 ? 7.385 -12.805 3.371 1.00 98.12 123 LEU A C 1
ATOM 964 O O . LEU A 1 123 ? 6.690 -13.760 3.018 1.00 98.12 123 LEU A O 1
ATOM 968 N N . SER A 1 124 ? 8.388 -12.953 4.239 1.00 98.38 124 SER A N 1
ATOM 969 C CA . SER A 1 124 ? 8.686 -14.233 4.897 1.00 98.38 124 SER A CA 1
ATOM 970 C C . SER A 1 124 ? 7.596 -14.623 5.902 1.00 98.38 124 SER A C 1
ATOM 972 O O . SER A 1 124 ? 6.877 -13.776 6.430 1.00 98.38 124 SER A O 1
ATOM 974 N N . ASN A 1 125 ? 7.514 -15.906 6.266 1.00 98.31 125 ASN A N 1
ATOM 975 C CA . ASN A 1 125 ? 6.572 -16.366 7.297 1.00 98.31 125 ASN A CA 1
ATOM 976 C C . ASN A 1 125 ? 6.749 -15.635 8.638 1.00 98.31 125 ASN A C 1
ATOM 978 O O . ASN A 1 125 ? 5.759 -15.327 9.299 1.00 98.31 125 ASN A O 1
ATOM 982 N N . SER A 1 126 ? 7.989 -15.301 9.010 1.00 98.38 126 SER A N 1
ATOM 983 C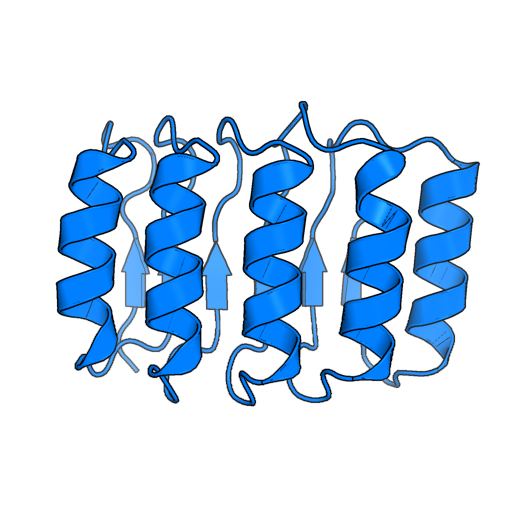 CA . SER A 1 126 ? 8.284 -14.507 10.208 1.00 98.38 126 SER A CA 1
ATOM 984 C C . SER A 1 126 ? 7.747 -13.075 10.110 1.00 98.38 126 SER A C 1
ATOM 986 O O . SER A 1 126 ? 7.132 -12.588 11.056 1.00 98.38 126 SER A O 1
ATOM 988 N N . ALA A 1 127 ? 7.898 -12.418 8.957 1.00 98.38 127 ALA A N 1
ATOM 989 C CA . ALA A 1 127 ? 7.317 -11.101 8.703 1.00 98.38 127 ALA A CA 1
ATOM 990 C C . ALA A 1 127 ? 5.783 -11.131 8.780 1.00 98.38 127 ALA A C 1
ATOM 992 O O . ALA A 1 127 ? 5.176 -10.295 9.450 1.00 98.38 127 ALA A O 1
ATOM 993 N N . LYS A 1 128 ? 5.153 -12.135 8.159 1.00 98.44 128 LYS A N 1
ATOM 994 C CA . LYS A 1 128 ? 3.698 -12.340 8.217 1.00 98.44 128 LYS A CA 1
ATOM 995 C C . LYS A 1 128 ? 3.212 -12.578 9.647 1.00 98.44 128 LYS A C 1
ATOM 997 O O . LYS A 1 128 ? 2.191 -12.021 10.039 1.00 98.44 128 LYS A O 1
ATOM 1002 N N . ALA A 1 129 ? 3.937 -13.376 10.434 1.00 98.19 129 ALA A N 1
ATOM 1003 C CA . ALA A 1 129 ? 3.622 -13.618 11.841 1.00 98.19 129 ALA A CA 1
ATOM 1004 C C . ALA A 1 129 ? 3.675 -12.322 12.665 1.00 98.19 129 ALA A C 1
ATOM 1006 O O . ALA A 1 129 ? 2.721 -12.031 13.382 1.00 98.19 129 ALA A O 1
ATOM 1007 N N . LYS A 1 130 ? 4.715 -11.498 12.476 1.00 98.06 130 LYS A N 1
ATOM 1008 C CA . LYS A 1 130 ? 4.837 -10.189 13.136 1.00 98.06 130 LYS A CA 1
ATOM 1009 C C . LYS A 1 130 ? 3.678 -9.252 12.788 1.00 98.06 130 LYS A C 1
ATOM 1011 O O . LYS A 1 130 ? 3.108 -8.624 13.672 1.00 98.06 130 LYS A O 1
ATOM 1016 N N . LEU A 1 131 ? 3.280 -9.186 11.515 1.00 97.81 131 LEU A N 1
ATOM 1017 C CA . LEU A 1 131 ? 2.117 -8.386 11.114 1.00 97.81 131 LEU A CA 1
ATOM 1018 C C . LEU A 1 131 ? 0.823 -8.896 11.763 1.00 97.81 131 LEU A C 1
ATOM 1020 O O . LEU A 1 131 ? 0.021 -8.087 12.223 1.00 97.81 131 LEU A O 1
ATOM 1024 N N . ARG A 1 132 ? 0.631 -10.222 11.838 1.00 97.38 132 ARG A N 1
ATOM 1025 C CA . ARG A 1 132 ? -0.531 -10.831 12.507 1.00 97.38 132 ARG A CA 1
ATOM 1026 C C . ARG A 1 132 ? -0.572 -10.505 13.996 1.00 97.38 132 ARG A C 1
ATOM 1028 O O . ARG A 1 132 ? -1.640 -10.179 14.491 1.00 97.38 132 ARG A O 1
ATOM 1035 N N . GLU A 1 133 ? 0.560 -10.565 14.688 1.00 96.56 133 GLU A N 1
ATOM 1036 C CA . GLU A 1 133 ? 0.669 -10.189 16.102 1.00 96.56 133 GLU A CA 1
ATOM 1037 C C . GLU A 1 133 ? 0.268 -8.724 16.318 1.00 96.56 133 GLU A C 1
ATOM 1039 O O . GLU A 1 133 ? -0.595 -8.423 17.141 1.00 96.56 133 GLU A O 1
ATOM 1044 N N . VAL A 1 134 ? 0.811 -7.813 15.507 1.00 95.25 134 VAL A N 1
ATOM 1045 C CA . VAL A 1 134 ? 0.550 -6.373 15.635 1.00 95.25 134 VAL A CA 1
ATOM 1046 C C . VAL A 1 134 ? -0.925 -6.029 15.406 1.00 95.25 134 VAL A C 1
ATOM 1048 O O . VAL A 1 134 ? -1.453 -5.145 16.078 1.00 95.25 134 VAL A O 1
ATOM 1051 N N . VAL A 1 135 ? -1.628 -6.709 14.493 1.00 95.38 135 VAL A N 1
ATOM 1052 C CA . VAL A 1 135 ? -3.053 -6.418 14.237 1.00 95.38 135 VAL A CA 1
ATOM 1053 C C . VAL A 1 135 ? -4.004 -7.035 15.263 1.00 95.38 135 VAL A C 1
ATOM 1055 O O . VAL A 1 135 ? -5.153 -6.601 15.318 1.00 95.38 135 VAL A O 1
ATOM 1058 N N . GLN A 1 136 ? -3.567 -7.976 16.113 1.00 90.56 136 GLN A N 1
ATOM 1059 C CA . GLN A 1 136 ? -4.431 -8.582 17.144 1.00 90.56 136 GLN A CA 1
ATOM 1060 C C . GLN A 1 136 ? -5.005 -7.545 18.117 1.00 90.56 136 GLN A C 1
ATOM 1062 O O . GLN A 1 136 ? -6.117 -7.713 18.618 1.00 90.56 136 GLN A O 1
ATOM 1067 N N . ILE A 1 137 ? -4.299 -6.430 18.331 1.00 84.75 137 ILE A N 1
ATOM 1068 C CA . ILE A 1 137 ? -4.779 -5.324 19.171 1.00 84.75 137 ILE A CA 1
ATOM 1069 C C . ILE A 1 137 ? -5.981 -4.584 18.551 1.00 84.75 137 ILE A C 1
ATOM 1071 O O . ILE A 1 137 ? -6.646 -3.799 19.227 1.00 84.75 137 ILE A O 1
ATOM 1075 N N . ARG A 1 138 ? -6.269 -4.792 17.258 1.00 87.62 138 ARG A N 1
ATOM 1076 C CA . ARG A 1 138 ? -7.327 -4.103 16.512 1.00 87.62 138 ARG A CA 1
ATOM 1077 C C . ARG A 1 138 ? -8.476 -5.059 16.206 1.00 87.62 138 ARG A C 1
ATOM 1079 O O . ARG A 1 138 ? -8.448 -5.801 15.228 1.00 87.62 138 ARG A O 1
ATOM 1086 N N . LYS A 1 139 ? -9.541 -4.980 17.013 1.00 86.81 139 LYS A N 1
ATOM 1087 C CA . LYS A 1 139 ? -10.786 -5.726 16.763 1.00 86.81 139 LYS A CA 1
ATOM 1088 C C . LYS A 1 139 ? -11.289 -5.472 15.337 1.00 86.81 139 LYS A C 1
ATOM 1090 O O . LYS A 1 139 ? -11.377 -4.318 14.911 1.00 86.81 139 LYS A O 1
ATOM 1095 N N . TYR A 1 140 ? -11.644 -6.555 14.646 1.00 88.56 140 TYR A N 1
ATOM 1096 C CA . TYR A 1 140 ? -12.175 -6.556 13.276 1.00 88.56 140 TYR A CA 1
ATOM 1097 C C . TYR A 1 140 ? -11.206 -6.048 12.197 1.00 88.56 140 TYR A C 1
ATOM 1099 O O . TYR A 1 140 ? -11.649 -5.677 11.113 1.00 88.56 140 TYR A O 1
ATOM 1107 N N . PHE A 1 141 ? -9.899 -6.003 12.474 1.00 96.62 141 PHE A N 1
ATOM 1108 C CA . PHE A 1 141 ? -8.921 -5.713 11.433 1.00 96.62 141 PHE A CA 1
ATOM 1109 C C . PHE A 1 141 ? -8.701 -6.949 10.553 1.00 96.62 141 PHE A C 1
ATOM 1111 O O . PHE A 1 141 ? -8.296 -8.007 11.032 1.00 96.62 141 PHE A O 1
ATOM 1118 N N . GLU A 1 142 ? -8.948 -6.808 9.257 1.00 97.62 142 GLU A N 1
ATOM 1119 C CA . GLU A 1 142 ? -8.727 -7.840 8.252 1.00 97.62 142 GLU A CA 1
ATOM 1120 C C . GLU A 1 142 ? -7.320 -7.701 7.657 1.00 97.62 142 GLU A C 1
ATOM 1122 O O . GLU A 1 142 ? -7.036 -6.778 6.889 1.00 97.62 142 GLU A O 1
ATOM 1127 N N . LEU A 1 143 ? -6.430 -8.632 7.990 1.00 98.00 143 LEU A N 1
ATOM 1128 C CA . LEU A 1 143 ? -5.096 -8.714 7.402 1.00 98.00 143 LEU A CA 1
ATOM 1129 C C . LEU A 1 143 ? -5.010 -9.917 6.461 1.00 98.00 143 LEU A C 1
ATOM 1131 O O . LEU A 1 143 ? -5.223 -11.051 6.886 1.00 98.00 143 LEU A O 1
ATOM 1135 N N . PHE A 1 144 ? -4.624 -9.673 5.210 1.00 98.44 144 PHE A N 1
ATOM 1136 C CA . PHE A 1 144 ? -4.357 -10.723 4.229 1.00 98.44 144 PHE A CA 1
ATOM 1137 C C . PHE A 1 144 ? -2.863 -10.722 3.883 1.00 98.44 144 PHE A C 1
ATOM 1139 O O . PHE A 1 144 ? -2.392 -9.814 3.204 1.00 98.44 144 PHE A O 1
ATOM 1146 N N . VAL A 1 145 ? -2.118 -11.717 4.379 1.00 95.88 145 VAL A N 1
ATOM 1147 C CA . VAL A 1 145 ? -0.661 -11.903 4.196 1.00 95.88 145 VAL A CA 1
ATOM 1148 C C . VAL A 1 145 ? -0.315 -13.371 4.012 1.00 95.88 145 VAL A C 1
ATOM 1150 O O . VAL A 1 145 ? -0.916 -14.213 4.721 1.00 95.88 145 VAL A O 1
#

Mean predicted aligned error: 3.24 Å

pLDDT: mean 94.9, std 6.59, range [56.62, 98.81]

Organism: NCBI:txid433720

Foldseek 3Di:
DDEDADEPPLCELVVLLVVLVVQLPDQYQYYAHEHNQYELNSLLSNLVSLLRRQRHAYYHHHHYQYALSSLLSNLVSQLRRQRHAEYAHENNQNYELSNLVSLLVSLVRHDRHQEDHHHNYHYDPVSVVSSVVSCVVPPNRHYHD

Solvent-accessible surface area (backbone atoms only — not comparable to full-atom values): 6960 Å² total; per-residue (Å²): 136,43,72,47,76,51,59,69,61,69,44,28,34,71,46,33,42,57,46,25,64,54,51,38,80,46,81,42,32,32,44,33,46,23,41,16,64,31,32,40,66,18,36,43,38,43,20,59,25,37,64,72,31,78,52,3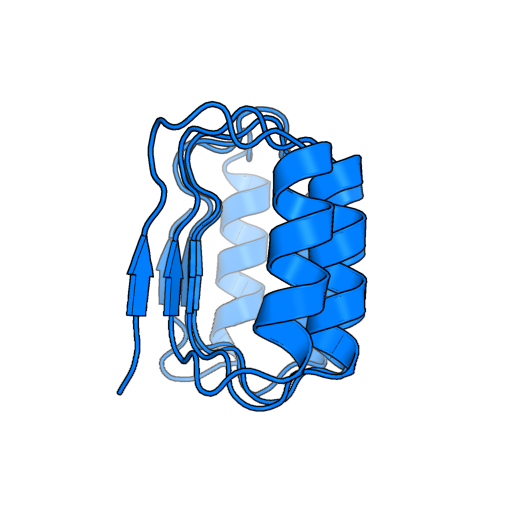9,30,34,45,35,42,27,44,25,58,32,31,38,70,20,49,43,41,38,29,60,24,38,44,73,26,74,39,41,27,34,42,35,40,24,46,12,55,62,26,31,58,79,33,52,60,43,51,51,55,23,59,74,62,29,81,36,58,35,31,44,33,41,38,70,29,50,55,48,74,67,48,44,48,52,54,53,60,66,43,67,82,41,85,84,51,47,75,41,106

Secondary structure (DSSP, 8-state):
-EEEE-TTS--HHHHHHHHHHHHHTS-EEEEE--SS---HHHHHHHHHHHHH-S---EEE-TTS---HHHHHHHHHHHTT-SS--EEE-TT-TT-BTTHHHHHHHHHHH-SS--EEE-TTSB--HHHHHHHHHHHTTSTT-EEE-

InterPro domains:
  IPR001611 Leucine-rich repeat [PF13516] (3-20)
  IPR001611 Leucine-rich repeat [PF13516] (25-45)
  IPR001611 Leucine-rich repeat [PF13516] (53-74)
  IPR001611 Leucine-rich repeat [PF13516] (109-125)
  IPR027038 Ran GTPase-activating protein [PTHR24113] (2-131)
  IPR032675 Leucine-rich repeat domain superfamily [G3DSA:3.80.10.10] (1-142)